Protein AF-A0A969KIX6-F1 (afdb_monomer)

Mean predicted aligned error: 6.92 Å

Foldseek 3Di:
DDPVVVCVVCVVVPDLDDCVPVPPQDPLLNVQLVVCVVVLHQRDPVSLVVCVVVVLDDPVLSVVSVCLRVCLVVVLVVVVVVVCVVPVCQPPVVHLCPDVVLVVVLSVLSSSLSRQVNSCSSNVHPVSCNVVSVVVVVVSRD

Sequence (142 aa):
MELSTVINNLLPKAQLITPQSWTDIAPPTQTCLVAANERKVFLDNQELEQLKQQQLIDQSQYDLLIQLREQAPQLIDRARQDLLQEFPVLTQPGGGLYPATREKACWLDLWHFLRCISYAIVVKNLNLQILKVLNICANCIK

Secondary structure (DSSP, 8-state):
--HHHHHHHHTTTT-S--GGG-SSS-HHHHHHHHHHHHHT----HHHHHHHHHTTSS-HHHHHHHHHHHHHHHHHHHHHHHHHHHH-GGGGSTTSTT-SHHHHHHHHHHHHHHHHHHHHHHHTT-TTTTHHHHHHHHHTT--

pLDDT: mean 83.6, std 14.98, range [40.94, 97.62]

Radius of gyration: 17.22 Å; Cα contacts (8 Å, |Δi|>4): 103; chains: 1; bounding box: 39×37×45 Å

Nearest PDB structures (foldseek):
  2vml-assembly1_H  TM=6.405E-01  e=1.008E-03  Gloeobacter violaceus
  5tou-assembly1_B  TM=6.575E-01  e=2.619E-03  Pseudanabaena sp. lw0831
  8imk-assembly1_O  TM=6.642E-01  e=9.192E-03  Anthocerotibacter panamensis
  7sc9-assembly1_BV  TM=6.437E-01  e=8.313E-03  Synechocystis sp. PCC 6803 substr. Kazusa
  7sc9-assembly1_BP  TM=6.419E-01  e=9.665E-03  Synechocystis sp. PCC 6803 substr. Kazusa

Structure (mmCIF, N/CA/C/O backbone):
data_AF-A0A969KIX6-F1
#
_entry.id   AF-A0A969KIX6-F1
#
loop_
_atom_site.group_PDB
_atom_site.id
_atom_site.t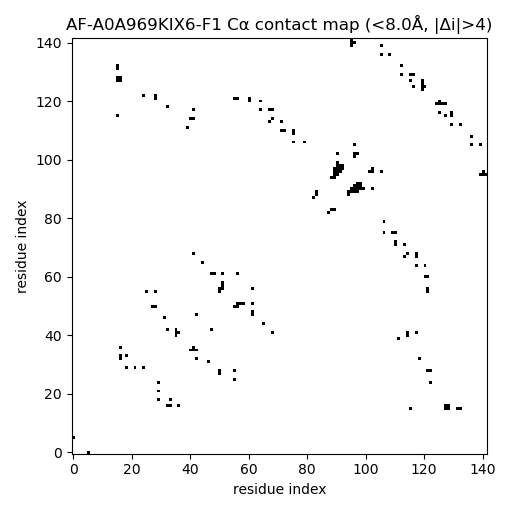ype_symbol
_atom_site.label_atom_id
_atom_site.label_alt_id
_atom_site.label_comp_id
_atom_site.label_asym_id
_atom_site.label_entity_id
_atom_site.label_seq_id
_atom_site.pdbx_PDB_ins_code
_atom_site.Cartn_x
_atom_site.Cartn_y
_atom_site.Cartn_z
_atom_site.occupancy
_atom_site.B_iso_or_equiv
_atom_site.auth_seq_id
_atom_site.auth_comp_id
_atom_site.auth_asym_id
_atom_site.auth_atom_id
_atom_site.pdbx_PDB_model_num
ATOM 1 N N . MET A 1 1 ? 22.524 26.813 -5.740 1.00 55.41 1 MET A N 1
ATOM 2 C CA . MET A 1 1 ? 21.393 26.456 -4.860 1.00 55.41 1 MET A CA 1
ATOM 3 C C . MET A 1 1 ? 21.636 25.028 -4.417 1.00 55.41 1 MET A C 1
ATOM 5 O O . MET A 1 1 ? 21.575 24.135 -5.249 1.00 55.41 1 MET A O 1
ATOM 9 N N . GLU A 1 2 ? 22.071 24.853 -3.172 1.00 69.69 2 GLU A N 1
ATOM 10 C CA . GLU A 1 2 ? 22.465 23.556 -2.612 1.00 69.69 2 GLU A CA 1
ATOM 11 C C . GLU A 1 2 ? 21.307 22.549 -2.715 1.00 69.69 2 GLU A C 1
ATOM 13 O O . GLU A 1 2 ? 20.166 22.872 -2.375 1.00 69.69 2 GLU A O 1
ATOM 18 N N . LEU A 1 3 ? 21.593 21.332 -3.191 1.00 66.25 3 LEU A N 1
ATOM 19 C CA . LEU A 1 3 ? 20.625 20.229 -3.307 1.00 66.25 3 LEU A CA 1
ATOM 20 C C . LEU A 1 3 ? 19.868 19.979 -1.993 1.00 66.25 3 LEU A C 1
ATOM 22 O O . LEU A 1 3 ? 18.685 19.645 -2.019 1.00 66.25 3 LEU A O 1
ATOM 26 N N . SER A 1 4 ? 20.522 20.214 -0.854 1.00 79.19 4 SER A N 1
ATOM 27 C CA . SER A 1 4 ? 19.932 20.116 0.482 1.00 79.19 4 SER A CA 1
ATOM 28 C C . SER A 1 4 ? 18.745 21.068 0.671 1.00 79.19 4 SER A C 1
ATOM 30 O O . SER A 1 4 ? 17.696 20.651 1.154 1.00 79.19 4 SER A O 1
ATOM 32 N N . THR A 1 5 ? 18.842 22.316 0.208 1.00 82.38 5 THR A N 1
ATOM 33 C CA . THR A 1 5 ? 17.759 23.306 0.304 1.00 82.38 5 THR A CA 1
ATOM 34 C C . THR A 1 5 ? 16.560 22.920 -0.558 1.00 82.38 5 THR A C 1
ATOM 36 O O . THR A 1 5 ? 15.416 23.047 -0.126 1.00 82.38 5 THR A O 1
ATOM 39 N N . VAL A 1 6 ? 16.798 22.416 -1.772 1.00 80.25 6 VAL A N 1
ATOM 40 C CA . VAL A 1 6 ? 15.716 21.971 -2.667 1.00 80.25 6 VAL A CA 1
ATOM 41 C C . VAL A 1 6 ? 15.007 20.748 -2.086 1.00 80.25 6 VAL A C 1
ATOM 43 O O . VAL A 1 6 ? 13.781 20.740 -2.008 1.00 80.25 6 VAL A O 1
ATOM 46 N N . ILE A 1 7 ? 15.760 19.751 -1.614 1.00 75.62 7 ILE A N 1
ATOM 47 C CA . ILE A 1 7 ? 15.205 18.536 -1.002 1.00 75.62 7 ILE A CA 1
ATOM 48 C C . ILE A 1 7 ? 14.389 18.882 0.248 1.00 75.62 7 ILE A C 1
ATOM 50 O O . ILE A 1 7 ? 13.245 18.443 0.367 1.00 75.62 7 ILE A O 1
ATOM 54 N N . ASN A 1 8 ? 14.918 19.734 1.128 1.00 78.06 8 ASN A N 1
ATOM 55 C CA . ASN A 1 8 ? 14.217 20.167 2.339 1.00 78.06 8 ASN A CA 1
ATOM 56 C C . ASN A 1 8 ? 12.912 20.920 2.029 1.00 78.06 8 ASN A C 1
ATOM 58 O O . ASN A 1 8 ? 11.941 20.792 2.769 1.00 78.06 8 ASN A O 1
ATOM 62 N N . ASN A 1 9 ? 12.847 21.639 0.905 1.00 81.38 9 ASN A N 1
ATOM 63 C CA . ASN A 1 9 ? 11.631 22.323 0.457 1.00 81.38 9 ASN A CA 1
ATOM 64 C C . ASN A 1 9 ? 10.607 21.394 -0.220 1.00 81.38 9 ASN A C 1
ATOM 66 O O . ASN A 1 9 ? 9.416 21.719 -0.266 1.00 81.38 9 ASN A O 1
ATOM 70 N N . LEU A 1 10 ? 11.049 20.266 -0.783 1.00 75.38 10 LEU A N 1
ATOM 71 C CA . LEU A 1 10 ? 10.186 19.303 -1.474 1.00 75.38 10 LEU A CA 1
ATOM 72 C C . LEU A 1 10 ? 9.644 18.219 -0.542 1.00 75.38 10 LEU A C 1
ATOM 74 O O . LEU A 1 10 ? 8.516 17.774 -0.743 1.00 75.38 10 LEU A O 1
ATOM 78 N N . LEU A 1 11 ? 10.395 17.835 0.493 1.00 69.81 11 LEU A N 1
ATOM 79 C CA . LEU A 1 11 ? 9.998 16.807 1.460 1.00 69.81 11 LEU A CA 1
ATOM 80 C C . LEU A 1 11 ? 8.598 17.048 2.061 1.00 69.81 11 LEU A C 1
ATOM 82 O O . LEU A 1 11 ? 7.776 16.135 1.984 1.00 69.81 11 LEU A O 1
ATOM 86 N N . PRO A 1 12 ? 8.252 18.255 2.560 1.00 70.88 12 PRO A N 1
ATOM 87 C CA . PRO A 1 12 ? 6.905 18.523 3.067 1.00 70.88 12 PRO A CA 1
ATOM 88 C C . PRO A 1 12 ? 5.819 18.432 1.987 1.00 70.88 12 PRO A C 1
ATOM 90 O O . PRO A 1 12 ? 4.695 18.028 2.263 1.00 70.88 12 PRO A O 1
ATOM 93 N N . LYS A 1 13 ? 6.142 18.786 0.736 1.00 68.81 13 LYS A N 1
ATOM 94 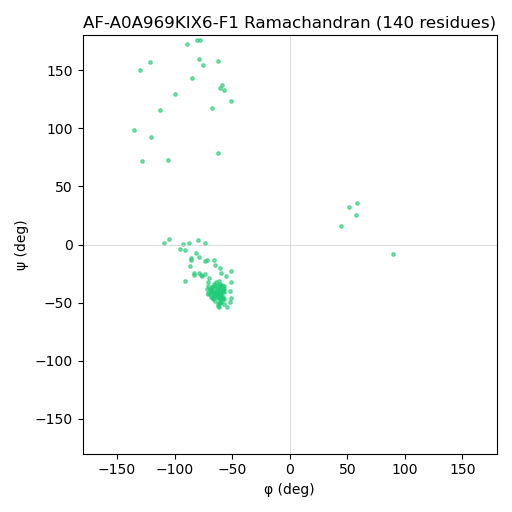C CA . LYS A 1 13 ? 5.192 18.771 -0.391 1.00 68.81 13 LYS A CA 1
ATOM 95 C C . LYS A 1 13 ? 4.919 17.361 -0.913 1.00 68.81 13 LYS A C 1
ATOM 97 O O . LYS A 1 13 ? 3.850 17.119 -1.469 1.00 68.81 13 LYS A O 1
ATOM 102 N N . ALA A 1 14 ? 5.880 16.458 -0.734 1.00 65.06 14 ALA A N 1
ATOM 103 C CA . ALA A 1 14 ? 5.792 15.058 -1.126 1.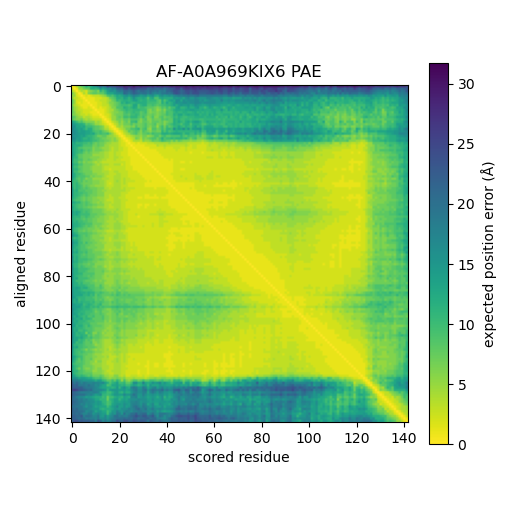00 65.06 14 ALA A CA 1
ATOM 104 C C . ALA A 1 14 ? 5.027 14.190 -0.107 1.00 65.06 14 ALA A C 1
ATOM 106 O O . ALA A 1 14 ? 4.754 13.024 -0.390 1.00 65.06 14 ALA A O 1
ATOM 107 N N . GLN A 1 15 ? 4.668 14.727 1.067 1.00 67.81 15 GLN A N 1
ATOM 108 C CA . GLN A 1 15 ? 3.856 13.997 2.040 1.00 67.81 15 GLN A CA 1
ATOM 109 C C . GLN A 1 15 ? 2.434 13.784 1.505 1.00 67.81 15 GLN A C 1
ATOM 111 O O . GLN A 1 15 ? 1.687 14.731 1.264 1.00 67.81 15 GLN A O 1
ATOM 116 N N . LEU A 1 16 ? 2.075 12.510 1.338 1.00 63.69 16 LEU A N 1
ATOM 117 C CA . LEU A 1 16 ? 0.762 12.069 0.853 1.00 63.69 16 LEU A CA 1
ATOM 118 C C . LEU A 1 16 ? -0.322 12.160 1.933 1.00 63.69 16 LEU A C 1
ATOM 120 O O . LEU A 1 16 ? -1.504 12.313 1.632 1.00 63.69 16 LEU A O 1
ATOM 124 N N . ILE A 1 17 ? 0.099 12.080 3.194 1.00 69.00 17 ILE A N 1
ATOM 125 C CA . ILE A 1 17 ? -0.739 12.243 4.375 1.00 69.00 17 ILE A CA 1
ATOM 126 C C . ILE A 1 17 ? -0.297 13.519 5.082 1.00 69.00 17 ILE A C 1
ATOM 128 O O . ILE A 1 17 ? 0.831 13.604 5.557 1.00 69.00 17 ILE A O 1
ATOM 132 N N . THR A 1 18 ? -1.196 14.499 5.144 1.00 69.19 18 THR A N 1
ATOM 133 C CA . THR A 1 18 ? -1.012 15.757 5.880 1.00 69.19 18 THR A CA 1
ATOM 134 C C . THR A 1 18 ? -2.114 15.873 6.934 1.00 69.19 18 THR A C 1
ATOM 136 O O . THR A 1 18 ? -3.203 16.364 6.618 1.00 69.19 18 THR A O 1
ATOM 139 N N . PRO A 1 19 ? -1.870 15.411 8.175 1.00 65.00 19 PRO A N 1
ATOM 140 C CA . PRO A 1 19 ? -2.876 15.361 9.244 1.00 65.00 19 PRO 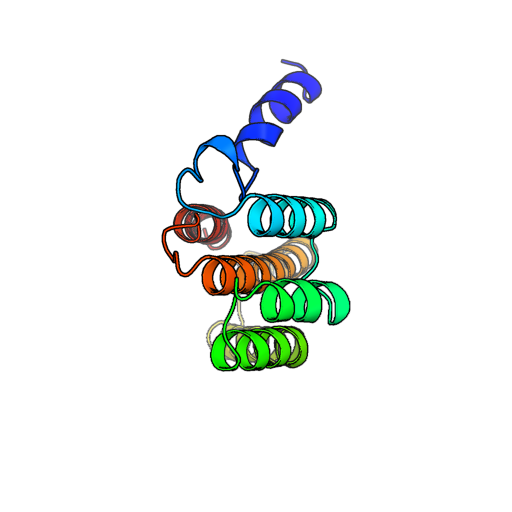A CA 1
ATOM 141 C C . PRO A 1 19 ? -3.534 16.710 9.539 1.00 65.00 19 PRO A C 1
ATOM 143 O O . PRO A 1 19 ? -4.692 16.770 9.926 1.00 65.00 19 PRO A O 1
ATOM 146 N N . GLN A 1 20 ? -2.834 17.815 9.269 1.00 64.38 20 GLN A N 1
ATOM 147 C CA . GLN A 1 20 ? -3.339 19.179 9.445 1.00 64.38 20 GLN A CA 1
ATOM 148 C C . GLN A 1 20 ? -4.586 19.474 8.593 1.00 64.38 20 GLN A C 1
ATOM 150 O O . GLN A 1 20 ? -5.325 20.404 8.892 1.00 64.38 20 GLN A O 1
ATOM 155 N N . SER A 1 21 ? -4.820 18.693 7.533 1.00 65.88 21 SER A N 1
ATOM 156 C CA . SER A 1 21 ? -6.012 18.791 6.680 1.00 65.88 21 SER A CA 1
ATOM 157 C C . SER A 1 21 ? -7.165 17.870 7.108 1.00 65.88 21 SER A C 1
ATOM 159 O O . SER A 1 21 ? -8.198 17.845 6.446 1.00 65.88 21 SER A O 1
ATOM 161 N N . TRP A 1 22 ? -6.999 17.089 8.180 1.00 74.81 22 TRP A N 1
ATOM 162 C CA . TRP A 1 22 ? -7.932 16.047 8.614 1.00 74.81 22 TRP A CA 1
ATOM 163 C C . TRP A 1 22 ? -8.725 16.489 9.847 1.00 74.81 22 TRP A C 1
ATOM 165 O O . TRP A 1 22 ? -8.489 16.011 10.954 1.00 74.81 22 TRP A O 1
ATOM 175 N N . THR A 1 23 ? -9.673 17.408 9.667 1.00 73.56 23 THR A N 1
ATOM 176 C CA . THR A 1 23 ? -10.528 17.884 10.771 1.00 73.56 23 THR A CA 1
ATOM 177 C C . THR A 1 23 ? -11.525 16.831 11.245 1.00 73.56 23 THR A C 1
ATOM 179 O O . THR A 1 23 ? -11.863 16.801 12.424 1.00 73.56 23 THR A O 1
ATOM 182 N N . ASP A 1 24 ? -11.939 15.935 10.346 1.00 82.31 24 ASP A N 1
ATOM 183 C CA . ASP A 1 24 ? -13.052 15.006 10.582 1.00 82.31 24 ASP A CA 1
ATOM 184 C C . ASP A 1 24 ? -12.580 13.568 10.861 1.00 82.31 24 ASP A C 1
ATOM 186 O O . ASP A 1 24 ? -13.385 12.644 10.967 1.00 82.31 24 ASP A O 1
ATOM 190 N N . ILE A 1 25 ? -11.264 13.354 10.962 1.00 84.69 25 ILE A N 1
ATOM 191 C CA . ILE A 1 25 ? -10.675 12.033 11.205 1.00 84.69 25 ILE A CA 1
ATOM 192 C C . ILE A 1 25 ? -10.331 11.897 12.682 1.00 84.69 25 ILE A C 1
ATOM 194 O O . ILE A 1 25 ? -9.634 12.742 13.240 1.00 84.69 25 ILE A O 1
ATOM 198 N N . ALA A 1 26 ? -10.770 10.810 13.315 1.00 89.12 26 ALA A N 1
ATOM 199 C CA . ALA A 1 26 ? -10.492 10.570 14.726 1.00 89.12 26 ALA A CA 1
ATOM 200 C C . ALA A 1 26 ? -8.972 10.521 15.007 1.00 89.12 26 ALA A C 1
ATOM 202 O O . ALA A 1 26 ? -8.245 9.867 14.251 1.00 89.12 26 ALA A O 1
ATOM 203 N N . PRO A 1 27 ? -8.472 11.136 16.099 1.00 89.75 27 PRO A N 1
ATOM 204 C CA . PRO A 1 27 ? -7.039 11.176 16.402 1.00 89.75 27 PRO A CA 1
ATOM 205 C C . PRO A 1 27 ? -6.327 9.810 16.399 1.00 89.75 27 PRO A C 1
ATOM 207 O O . PRO A 1 27 ? -5.232 9.737 15.841 1.00 89.75 27 PRO A O 1
ATOM 210 N N . PRO A 1 28 ? -6.913 8.710 16.923 1.00 90.62 28 PRO A N 1
ATOM 211 C CA . PRO A 1 28 ? -6.277 7.393 16.846 1.00 90.62 28 PRO A CA 1
ATOM 212 C C . PRO A 1 28 ? -6.051 6.920 15.403 1.00 90.62 28 PRO A C 1
ATOM 214 O O . PRO A 1 28 ? -4.973 6.420 15.080 1.00 90.62 28 PRO A O 1
ATOM 217 N N . THR A 1 29 ? -7.024 7.156 14.514 1.00 91.19 29 THR A N 1
ATOM 218 C CA . THR A 1 29 ? -6.891 6.879 13.077 1.00 91.19 29 THR A CA 1
ATOM 219 C C . THR A 1 29 ? -5.764 7.703 12.465 1.00 91.19 29 THR A C 1
ATOM 221 O O . THR A 1 29 ? -4.962 7.167 11.704 1.00 91.19 29 THR A O 1
ATOM 224 N N . GLN A 1 30 ? -5.661 8.992 12.810 1.00 89.56 30 GLN A N 1
ATOM 225 C CA . GLN A 1 30 ? -4.596 9.851 12.286 1.00 89.56 30 GLN A CA 1
ATOM 226 C C . GLN A 1 30 ? -3.214 9.328 12.683 1.00 89.56 30 GLN A C 1
ATOM 228 O O . GLN A 1 30 ? -2.364 9.135 11.817 1.00 89.56 30 GLN A O 1
ATOM 233 N N . THR A 1 31 ? -3.009 9.049 13.972 1.00 91.06 31 THR A N 1
ATOM 234 C CA . THR A 1 31 ? -1.739 8.540 14.505 1.00 91.06 31 THR A CA 1
ATOM 235 C C . THR A 1 31 ? -1.334 7.234 13.830 1.00 91.06 31 THR A C 1
ATOM 237 O O . THR A 1 31 ? -0.190 7.093 13.398 1.00 91.06 31 THR A O 1
ATOM 240 N N . CYS A 1 32 ? -2.280 6.305 13.681 1.00 92.50 32 CYS A N 1
ATOM 241 C CA . CYS A 1 32 ? -2.052 5.022 13.025 1.00 92.50 32 CYS A CA 1
ATOM 242 C C . CYS A 1 32 ? -1.617 5.200 11.558 1.00 92.50 32 CYS A C 1
ATOM 244 O O . CYS A 1 32 ? -0.579 4.684 11.139 1.00 92.50 32 CYS A O 1
ATOM 246 N N . LEU A 1 33 ? -2.350 6.008 10.785 1.00 90.69 33 LEU A N 1
ATOM 247 C CA . LEU A 1 33 ? -2.046 6.242 9.371 1.00 90.69 33 LEU A CA 1
ATOM 248 C C . LEU A 1 33 ? -0.739 7.013 9.156 1.00 90.69 33 LEU A C 1
ATOM 250 O O . LEU A 1 33 ? -0.006 6.712 8.214 1.00 90.69 33 LEU A O 1
ATOM 254 N N . VAL A 1 34 ? -0.420 7.980 10.020 1.00 88.81 34 VAL A N 1
ATOM 255 C CA . VAL A 1 34 ? 0.858 8.708 9.980 1.00 88.81 34 VAL A CA 1
ATOM 256 C C . VAL A 1 34 ? 2.020 7.748 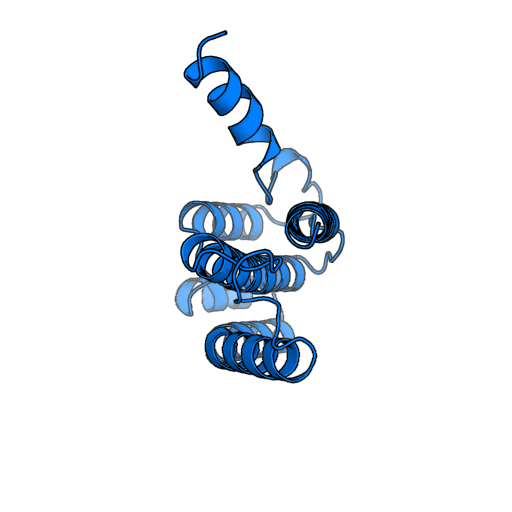10.210 1.00 88.81 34 VAL A C 1
ATOM 258 O O . VAL A 1 34 ? 2.921 7.690 9.374 1.00 88.81 34 VAL A O 1
ATOM 261 N N . ALA A 1 35 ? 1.964 6.941 11.272 1.00 91.69 35 ALA A N 1
ATOM 262 C CA . ALA A 1 35 ? 3.025 5.992 11.601 1.00 91.69 35 ALA A CA 1
ATOM 263 C C . ALA A 1 35 ? 3.230 4.945 10.491 1.00 91.69 35 ALA A C 1
ATOM 265 O O . ALA A 1 35 ? 4.360 4.624 10.117 1.00 91.69 35 ALA A O 1
ATOM 266 N N . ALA A 1 36 ? 2.148 4.423 9.910 1.00 92.25 36 ALA A N 1
ATOM 267 C CA . ALA A 1 36 ? 2.233 3.498 8.782 1.00 92.25 36 ALA A CA 1
ATOM 268 C C . ALA A 1 36 ? 2.800 4.162 7.518 1.00 92.25 36 ALA A C 1
ATOM 270 O O . ALA A 1 36 ? 3.587 3.554 6.785 1.00 92.25 36 ALA A O 1
ATOM 271 N N . ASN A 1 37 ? 2.449 5.426 7.273 1.00 88.69 37 ASN A N 1
ATOM 272 C CA . ASN A 1 37 ? 2.952 6.179 6.133 1.00 88.69 37 ASN A CA 1
ATOM 273 C C . ASN A 1 37 ? 4.446 6.496 6.242 1.00 88.69 37 ASN A C 1
ATOM 275 O O . ASN A 1 37 ? 5.156 6.372 5.244 1.00 88.69 37 ASN A O 1
ATOM 279 N N . GLU A 1 38 ? 4.932 6.844 7.432 1.00 87.50 38 GLU A N 1
ATOM 280 C CA . GLU A 1 38 ? 6.361 7.035 7.708 1.00 87.50 38 GLU A CA 1
ATOM 281 C C . GLU A 1 38 ? 7.156 5.747 7.472 1.00 87.50 38 GLU A C 1
ATOM 283 O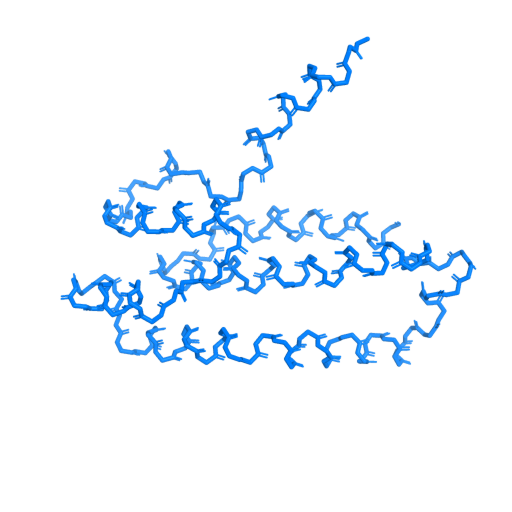 O . GLU A 1 38 ? 8.208 5.770 6.829 1.00 87.50 38 GLU A O 1
ATOM 288 N N . ARG A 1 39 ? 6.601 4.604 7.895 1.00 92.25 39 ARG A N 1
ATOM 289 C CA . ARG A 1 39 ? 7.151 3.267 7.620 1.00 92.25 39 ARG A CA 1
ATOM 290 C C . ARG A 1 39 ? 6.993 2.829 6.157 1.00 92.25 39 ARG A C 1
ATOM 292 O O . ARG A 1 39 ? 7.641 1.872 5.745 1.00 92.25 39 ARG A O 1
ATOM 299 N N . LYS A 1 40 ? 6.166 3.520 5.362 1.00 89.44 40 LYS A N 1
ATOM 300 C CA . LYS A 1 40 ? 5.815 3.192 3.965 1.00 89.44 40 LYS A CA 1
ATOM 301 C C . LYS A 1 40 ? 5.189 1.799 3.795 1.00 89.44 40 LYS A C 1
ATOM 303 O O . LYS A 1 40 ? 5.397 1.145 2.772 1.00 89.44 40 LYS A O 1
ATOM 308 N N . VAL A 1 41 ? 4.383 1.366 4.763 1.00 93.69 41 VAL A N 1
ATOM 309 C CA . VAL A 1 41 ? 3.746 0.034 4.791 1.00 93.69 41 VAL A CA 1
ATOM 310 C C . VAL A 1 41 ? 2.223 0.120 4.852 1.00 93.69 41 VAL A C 1
ATOM 312 O O . VAL A 1 41 ? 1.660 1.130 5.268 1.00 93.69 41 VAL A O 1
ATOM 315 N N . PHE A 1 42 ? 1.543 -0.940 4.425 1.00 95.81 42 PHE A N 1
ATOM 316 C CA . PHE A 1 42 ? 0.130 -1.133 4.757 1.00 95.81 42 PHE A CA 1
ATOM 317 C C . PHE A 1 42 ? -0.043 -1.279 6.273 1.00 95.81 42 PHE A C 1
ATOM 319 O O . PHE A 1 42 ? 0.901 -1.676 6.956 1.00 95.81 42 PHE A O 1
ATOM 326 N N . LEU A 1 43 ? -1.248 -1.007 6.778 1.00 96.56 43 LEU A N 1
ATOM 327 C CA . LEU A 1 43 ? -1.584 -1.337 8.162 1.00 96.56 43 LEU A CA 1
ATOM 328 C C . LEU A 1 43 ? -1.472 -2.848 8.382 1.00 96.56 43 LEU A C 1
ATOM 330 O O . LEU A 1 43 ? -1.932 -3.636 7.547 1.00 96.56 43 LEU A O 1
ATOM 334 N N . ASP A 1 44 ? -0.850 -3.256 9.482 1.00 96.69 44 ASP A N 1
ATOM 335 C CA . ASP A 1 44 ? -0.773 -4.662 9.872 1.00 96.69 44 ASP A CA 1
ATOM 336 C C . ASP A 1 44 ? -2.064 -5.143 10.569 1.00 96.69 44 ASP A C 1
ATOM 338 O O . ASP A 1 44 ? -3.019 -4.390 10.759 1.00 96.69 44 ASP A O 1
ATOM 342 N N . ASN A 1 45 ? -2.139 -6.437 10.896 1.00 96.50 45 ASN A N 1
ATOM 343 C CA . ASN A 1 45 ? -3.328 -7.009 11.543 1.00 96.50 45 ASN A CA 1
ATOM 344 C C . ASN A 1 45 ? -3.614 -6.381 12.905 1.00 96.50 45 ASN A C 1
ATOM 346 O O . ASN A 1 45 ? -4.775 -6.208 13.261 1.00 96.50 45 ASN A O 1
ATOM 350 N N . GLN A 1 46 ? -2.572 -6.040 13.661 1.00 96.88 46 GLN A N 1
ATOM 351 C CA . GLN A 1 46 ? -2.731 -5.445 14.977 1.00 96.88 46 GLN A CA 1
ATOM 352 C C . GLN A 1 46 ? -3.307 -4.033 14.849 1.00 96.88 46 GLN A C 1
ATOM 354 O O . GLN A 1 46 ? -4.257 -3.696 15.553 1.00 96.88 46 GLN A O 1
ATOM 359 N N . GLU A 1 47 ? -2.779 -3.231 13.928 1.00 97.44 47 GLU A N 1
ATOM 360 C CA . GLU A 1 47 ? -3.277 -1.885 13.636 1.00 97.44 47 GLU A CA 1
ATOM 361 C C . GLU A 1 47 ? -4.742 -1.915 13.169 1.00 97.44 47 GLU A C 1
ATOM 363 O O . GLU A 1 47 ? -5.568 -1.148 13.664 1.00 97.44 47 GLU A O 1
ATOM 368 N N . LEU A 1 48 ? -5.101 -2.839 12.272 1.00 97.62 48 LEU A N 1
ATOM 369 C CA . LEU A 1 48 ? -6.478 -2.986 11.787 1.00 97.62 48 LEU A CA 1
ATOM 370 C C . LEU A 1 48 ? -7.451 -3.446 12.882 1.00 97.62 48 LEU A C 1
ATOM 372 O O . LEU A 1 48 ? -8.552 -2.904 12.986 1.00 97.62 48 LEU A O 1
ATOM 376 N N . GLU A 1 49 ? -7.053 -4.405 13.720 1.00 97.50 49 GLU A N 1
ATOM 377 C CA . GLU A 1 49 ? -7.871 -4.851 14.855 1.00 97.50 49 GLU A CA 1
ATOM 378 C C . GLU A 1 49 ? -8.099 -3.728 15.866 1.00 97.50 49 GLU A C 1
ATOM 380 O O . GLU A 1 49 ? -9.215 -3.548 16.350 1.00 97.50 49 GLU A O 1
ATOM 385 N N . GLN A 1 50 ? -7.076 -2.917 16.148 1.00 96.94 50 GLN A N 1
ATOM 386 C CA . GLN A 1 50 ? -7.213 -1.764 17.037 1.00 96.94 50 GLN A CA 1
ATOM 387 C C . GLN A 1 50 ? -8.237 -0.755 16.505 1.00 96.94 50 GLN A C 1
ATOM 389 O O . GLN A 1 50 ? -9.112 -0.316 17.254 1.00 96.94 50 GLN A O 1
ATOM 394 N N . LEU A 1 51 ? -8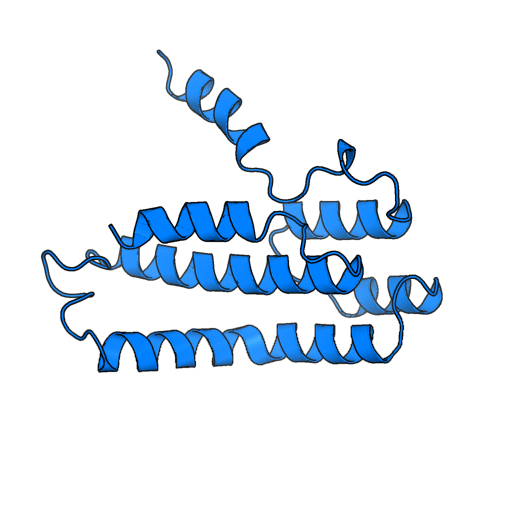.177 -0.417 15.213 1.00 96.25 51 LEU A N 1
ATOM 395 C CA . LEU A 1 51 ? -9.142 0.498 14.594 1.00 96.25 51 LEU A CA 1
ATOM 396 C C . LEU A 1 51 ? -10.569 -0.069 14.622 1.00 96.25 51 LEU A C 1
ATOM 398 O O . LEU A 1 51 ? -11.523 0.663 14.888 1.00 96.25 51 LEU A O 1
ATOM 402 N N . LYS A 1 52 ? -10.721 -1.376 14.391 1.00 97.12 52 LYS A N 1
ATOM 403 C CA . LYS A 1 52 ? -12.013 -2.070 14.431 1.00 97.12 52 LYS A CA 1
ATOM 404 C C . LYS A 1 52 ? -12.608 -2.105 15.840 1.00 97.12 52 LYS A C 1
ATOM 406 O O . LYS A 1 52 ? -13.783 -1.793 16.014 1.00 97.12 52 LYS A O 1
ATOM 411 N N . GLN A 1 53 ? -11.808 -2.433 16.856 1.00 96.38 53 GLN A N 1
ATOM 412 C CA . GLN A 1 53 ? -12.238 -2.442 18.263 1.00 96.38 53 GLN A CA 1
ATOM 413 C C . GLN A 1 53 ? -12.693 -1.057 18.735 1.00 96.38 53 GLN A C 1
ATOM 415 O O . GLN A 1 53 ? -13.639 -0.946 19.511 1.00 96.38 53 GLN A O 1
ATOM 420 N N . GLN A 1 54 ? -12.057 -0.001 18.226 1.00 95.31 54 GLN A N 1
ATOM 421 C CA . GLN A 1 54 ? -12.434 1.391 18.484 1.00 95.31 54 GLN A CA 1
ATOM 422 C C . GLN A 1 54 ? -13.618 1.872 17.629 1.00 95.31 54 GLN A C 1
ATOM 424 O O . GLN A 1 54 ? -13.980 3.043 17.709 1.00 95.31 54 GLN A O 1
ATOM 429 N N . GLN A 1 55 ? -14.222 0.994 16.818 1.00 94.75 55 GLN A N 1
ATOM 430 C CA . GLN A 1 55 ? -15.331 1.304 15.907 1.00 94.75 55 GLN A CA 1
ATOM 431 C C . GLN A 1 55 ? -14.996 2.411 14.889 1.00 94.75 55 GLN A C 1
ATOM 433 O O . GLN A 1 55 ? -15.883 3.092 14.378 1.00 94.75 55 GLN A O 1
ATOM 438 N N . LEU A 1 56 ? -13.707 2.588 14.579 1.00 94.56 56 LEU A N 1
ATOM 439 C CA . LEU A 1 56 ? -13.214 3.566 13.604 1.00 94.56 56 LEU A CA 1
ATOM 440 C C . LEU A 1 56 ? -13.285 3.029 12.172 1.00 94.56 56 LEU A C 1
ATOM 442 O O . LEU A 1 56 ? -13.369 3.805 11.222 1.00 94.56 56 LEU A O 1
ATOM 446 N N . ILE A 1 57 ? -13.277 1.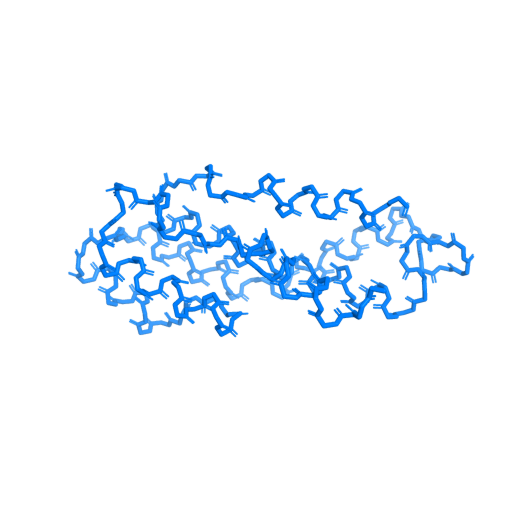704 12.033 1.00 95.38 57 ILE A N 1
ATOM 447 C CA . ILE A 1 57 ? -13.599 0.987 10.802 1.00 95.38 57 ILE A CA 1
ATOM 448 C C . ILE A 1 57 ? -14.628 -0.104 11.101 1.00 95.38 57 ILE A C 1
ATOM 450 O O . ILE A 1 57 ? -14.663 -0.655 12.203 1.00 95.38 57 ILE A O 1
ATOM 454 N N . ASP A 1 58 ? -15.460 -0.426 10.118 1.00 95.69 58 ASP A N 1
ATOM 455 C CA . ASP A 1 58 ? -16.405 -1.541 10.200 1.00 95.69 58 ASP A CA 1
ATOM 456 C C . ASP A 1 58 ? -15.795 -2.866 9.694 1.00 95.69 58 ASP A C 1
ATOM 458 O O . ASP A 1 58 ? -14.683 -2.910 9.161 1.00 95.69 58 ASP A O 1
ATOM 462 N N . GLN A 1 59 ? -16.524 -3.973 9.880 1.00 95.75 59 GLN A N 1
ATOM 463 C CA . GLN A 1 59 ? -16.092 -5.310 9.449 1.00 95.75 59 GLN A CA 1
ATOM 464 C C . GLN A 1 59 ? -15.789 -5.362 7.944 1.00 95.75 59 GLN A C 1
ATOM 466 O O . GLN A 1 59 ? -14.816 -5.989 7.539 1.00 95.75 59 GLN A O 1
ATOM 471 N N . SER A 1 60 ? -16.578 -4.662 7.123 1.00 95.69 60 SER A N 1
ATOM 472 C CA . SER A 1 60 ? -16.388 -4.667 5.672 1.00 95.69 60 SER A CA 1
ATOM 473 C C . SER A 1 60 ? -15.099 -3.955 5.261 1.00 95.69 60 SER A C 1
ATOM 475 O O . SER A 1 60 ? -14.361 -4.455 4.412 1.00 95.69 60 SER A O 1
ATOM 477 N N . GLN A 1 61 ? -14.779 -2.828 5.907 1.00 95.19 61 GLN A N 1
ATOM 478 C CA . GLN A 1 61 ? -13.503 -2.141 5.721 1.00 95.19 61 GLN A CA 1
ATOM 479 C C . GLN A 1 61 ? -12.340 -3.021 6.176 1.00 95.19 61 GLN A C 1
ATOM 481 O O . GLN A 1 61 ? -11.347 -3.118 5.464 1.00 95.19 61 GLN A O 1
ATOM 486 N N . TYR A 1 62 ? -12.458 -3.669 7.336 1.00 97.06 62 TYR A N 1
ATOM 487 C CA . TYR A 1 62 ? -11.429 -4.563 7.865 1.00 97.06 62 TYR A CA 1
ATOM 488 C C . TYR A 1 62 ? -11.090 -5.694 6.879 1.00 97.06 62 TYR A C 1
ATOM 490 O O . TYR A 1 62 ? -9.923 -5.857 6.515 1.00 97.06 62 TYR A O 1
ATOM 498 N N . ASP A 1 63 ? -12.103 -6.407 6.380 1.00 96.81 63 ASP A N 1
ATOM 499 C CA . ASP A 1 63 ? -11.916 -7.517 5.437 1.00 96.81 63 ASP A CA 1
ATOM 500 C C . ASP A 1 63 ? -11.312 -7.033 4.113 1.00 96.81 63 ASP A C 1
ATOM 502 O O . ASP A 1 63 ? -10.357 -7.623 3.601 1.00 96.81 63 ASP A O 1
ATOM 506 N N . LEU A 1 64 ? -11.808 -5.907 3.589 1.00 96.00 64 LEU A N 1
ATOM 507 C CA . LEU A 1 64 ? -11.290 -5.302 2.363 1.00 96.00 64 LEU A CA 1
ATOM 508 C C . LEU A 1 64 ? -9.821 -4.878 2.502 1.00 96.00 64 LEU A C 1
ATOM 510 O O . LEU A 1 64 ? -9.039 -5.062 1.570 1.00 96.00 64 LEU A O 1
ATOM 514 N N . LEU A 1 65 ? -9.432 -4.308 3.644 1.00 96.62 65 LEU A N 1
ATOM 515 C CA . LEU A 1 65 ? -8.063 -3.851 3.900 1.00 96.62 65 LEU A CA 1
ATOM 516 C C . LEU A 1 65 ? -7.079 -5.019 3.984 1.00 96.62 65 LEU A C 1
ATOM 518 O O . LEU A 1 65 ? -5.982 -4.928 3.426 1.00 96.62 65 LEU A O 1
ATOM 522 N N . ILE A 1 66 ? -7.476 -6.119 4.630 1.00 97.62 66 ILE A N 1
ATOM 523 C CA . ILE A 1 66 ? -6.689 -7.358 4.657 1.00 97.62 66 ILE A CA 1
ATOM 524 C C . ILE A 1 66 ? -6.532 -7.903 3.245 1.00 97.62 66 ILE A C 1
ATOM 526 O O . ILE A 1 66 ? -5.404 -8.101 2.791 1.00 97.62 66 ILE A O 1
ATOM 530 N N . GLN A 1 67 ? -7.649 -8.073 2.535 1.00 96.69 67 GLN A N 1
ATOM 531 C CA . GLN A 1 67 ? -7.642 -8.619 1.186 1.00 96.69 67 GLN A CA 1
ATOM 532 C C . GLN A 1 67 ? -6.761 -7.778 0.254 1.00 96.69 67 GLN A C 1
ATOM 534 O O . GLN A 1 67 ? -5.926 -8.327 -0.463 1.00 96.69 67 GLN A O 1
ATOM 539 N N . LEU A 1 68 ? -6.902 -6.450 0.283 1.00 94.75 68 LEU A N 1
ATOM 540 C CA . LEU A 1 68 ? -6.110 -5.540 -0.543 1.00 94.75 68 LEU A CA 1
ATOM 541 C C . LEU A 1 68 ? -4.611 -5.678 -0.260 1.00 94.75 68 LEU A C 1
ATOM 543 O O . LEU A 1 68 ? -3.819 -5.746 -1.197 1.00 94.75 68 LEU A O 1
ATOM 547 N N . ARG A 1 69 ? -4.213 -5.731 1.016 1.00 96.19 69 ARG A N 1
ATOM 548 C CA . ARG A 1 69 ? -2.806 -5.876 1.412 1.00 96.19 69 ARG A CA 1
ATOM 549 C C . ARG A 1 69 ? -2.224 -7.213 0.954 1.00 96.19 69 ARG A C 1
ATOM 551 O O . ARG A 1 69 ? -1.104 -7.244 0.454 1.00 96.19 69 ARG A O 1
ATOM 558 N N . GLU A 1 70 ? -2.967 -8.303 1.122 1.00 96.81 70 GLU A N 1
ATOM 559 C CA . GLU A 1 70 ? -2.521 -9.652 0.754 1.00 96.81 70 GLU A CA 1
ATOM 560 C C . GLU A 1 70 ? -2.463 -9.854 -0.763 1.00 96.81 70 GLU A C 1
ATOM 562 O O . GLU A 1 70 ? -1.551 -10.506 -1.270 1.00 96.81 70 GLU A O 1
ATOM 567 N N . GLN A 1 71 ? -3.396 -9.251 -1.501 1.00 96.44 71 GLN A N 1
ATOM 568 C CA . GLN A 1 71 ? -3.465 -9.348 -2.959 1.00 96.44 71 GLN A CA 1
ATOM 569 C C . GLN A 1 71 ? -2.586 -8.318 -3.678 1.00 96.44 71 GLN A C 1
ATOM 571 O O . GLN A 1 71 ? -2.338 -8.477 -4.873 1.00 96.44 71 GLN A O 1
ATOM 576 N N . ALA A 1 72 ? -2.075 -7.289 -2.990 1.00 94.56 72 ALA A N 1
ATOM 577 C CA . ALA A 1 72 ? -1.289 -6.217 -3.603 1.00 94.56 72 ALA A CA 1
ATOM 578 C C . ALA A 1 72 ? -0.128 -6.710 -4.493 1.00 94.56 72 ALA A C 1
ATOM 580 O O . ALA A 1 72 ? -0.027 -6.215 -5.617 1.00 94.56 72 ALA A O 1
ATOM 581 N N . PRO A 1 73 ? 0.709 -7.694 -4.089 1.00 94.81 73 PRO A N 1
ATOM 582 C CA . PRO A 1 73 ? 1.769 -8.205 -4.961 1.00 94.81 73 PRO A CA 1
ATOM 583 C C . PRO A 1 73 ? 1.223 -8.779 -6.275 1.00 94.81 73 PRO A C 1
ATOM 585 O O . PRO A 1 73 ? 1.703 -8.436 -7.351 1.00 94.81 73 PRO A O 1
ATOM 588 N N . GLN A 1 74 ? 0.165 -9.590 -6.193 1.00 95.50 74 GLN A N 1
ATOM 589 C CA . GLN A 1 74 ? -0.445 -10.237 -7.357 1.00 95.50 74 GLN A CA 1
ATOM 590 C C . GLN A 1 74 ? -1.129 -9.226 -8.283 1.00 95.50 74 GLN A C 1
ATOM 592 O O . GLN A 1 74 ? -1.045 -9.350 -9.503 1.00 95.50 74 GLN A O 1
ATOM 597 N N . LEU A 1 75 ? -1.787 -8.210 -7.717 1.00 92.56 75 LEU A N 1
ATOM 598 C CA . LEU A 1 75 ? -2.413 -7.129 -8.480 1.00 92.56 75 LEU A CA 1
ATOM 599 C C . LEU A 1 75 ? -1.373 -6.323 -9.264 1.00 92.56 75 LEU A C 1
ATOM 601 O O . LEU A 1 75 ? -1.592 -6.024 -10.436 1.00 92.56 75 LEU A O 1
ATOM 605 N N . ILE A 1 76 ? -0.237 -6.003 -8.639 1.00 92.06 76 ILE A N 1
ATOM 606 C CA . ILE A 1 76 ? 0.860 -5.275 -9.291 1.00 92.06 76 ILE A CA 1
ATOM 607 C C . ILE A 1 76 ? 1.502 -6.130 -10.380 1.00 92.06 76 ILE A C 1
ATOM 609 O O . ILE A 1 76 ? 1.711 -5.638 -11.487 1.00 92.06 76 ILE A O 1
ATOM 613 N N . ASP A 1 77 ? 1.779 -7.404 -10.100 1.00 94.06 77 ASP A N 1
ATOM 614 C CA . ASP A 1 77 ? 2.370 -8.312 -11.085 1.00 94.06 77 ASP A CA 1
ATOM 615 C C . ASP A 1 77 ? 1.466 -8.491 -12.305 1.00 94.06 77 ASP A C 1
ATOM 617 O O . ASP A 1 77 ? 1.952 -8.473 -13.438 1.00 94.06 77 ASP A O 1
ATOM 621 N N . ARG A 1 78 ? 0.152 -8.606 -12.090 1.00 91.94 78 ARG A N 1
ATOM 622 C CA . ARG A 1 78 ? -0.826 -8.678 -13.177 1.00 91.94 78 ARG A CA 1
ATOM 623 C C . ARG A 1 78 ? -0.876 -7.381 -13.978 1.00 91.94 78 ARG A C 1
ATOM 625 O O . ARG A 1 78 ? -0.746 -7.431 -15.194 1.00 91.94 78 ARG A O 1
ATOM 632 N N . ALA A 1 79 ? -0.973 -6.229 -13.313 1.00 88.94 79 ALA A N 1
ATOM 633 C CA . ALA A 1 79 ? -0.966 -4.930 -13.988 1.00 88.94 79 ALA A CA 1
ATOM 634 C C . ALA A 1 79 ? 0.313 -4.719 -14.817 1.00 88.94 79 ALA A C 1
ATOM 636 O O . ALA A 1 79 ? 0.253 -4.209 -15.934 1.00 88.94 79 ALA A O 1
ATOM 637 N N . ARG A 1 80 ? 1.467 -5.162 -14.302 1.00 91.38 80 ARG A N 1
ATOM 638 C CA . ARG A 1 80 ? 2.733 -5.169 -15.040 1.00 91.38 80 ARG A CA 1
ATOM 639 C C . ARG A 1 80 ? 2.651 -6.047 -16.287 1.00 91.38 80 ARG A C 1
ATOM 641 O O . ARG A 1 80 ? 3.066 -5.608 -17.354 1.00 91.38 80 ARG A O 1
ATOM 648 N N . GLN A 1 81 ? 2.183 -7.287 -16.150 1.00 93.50 81 GLN A N 1
ATOM 649 C CA . GLN A 1 81 ? 2.077 -8.222 -17.274 1.00 93.50 81 GLN A CA 1
ATOM 650 C C . GLN A 1 81 ? 1.157 -7.674 -18.363 1.00 93.50 81 GLN A C 1
ATOM 652 O O . GLN A 1 81 ? 1.577 -7.618 -19.516 1.00 93.50 81 GLN A O 1
ATOM 657 N N . ASP A 1 82 ? -0.033 -7.209 -17.986 1.00 91.75 82 ASP A N 1
ATOM 658 C CA . ASP A 1 82 ? -1.022 -6.655 -18.911 1.00 91.75 82 ASP A CA 1
ATOM 659 C C . ASP A 1 82 ? -0.442 -5.435 -19.657 1.00 91.75 82 ASP A C 1
ATOM 661 O O . ASP A 1 82 ? -0.486 -5.380 -20.887 1.00 91.75 82 ASP A O 1
ATOM 665 N N . LEU A 1 83 ? 0.218 -4.506 -18.947 1.00 90.50 83 LEU A N 1
ATOM 666 C CA . LEU A 1 83 ? 0.826 -3.322 -19.567 1.00 90.50 83 LEU A CA 1
ATOM 667 C C . LEU A 1 83 ? 1.964 -3.677 -20.534 1.00 90.50 83 LEU A C 1
ATOM 669 O O . LEU A 1 83 ? 2.071 -3.088 -21.607 1.00 90.50 83 LEU A O 1
ATOM 673 N N . LEU A 1 84 ? 2.837 -4.618 -20.165 1.00 91.75 84 LEU A N 1
ATOM 674 C CA . LEU A 1 84 ? 3.964 -5.019 -21.014 1.00 91.75 84 LEU A CA 1
ATOM 675 C C . LEU A 1 84 ? 3.522 -5.867 -22.213 1.00 91.75 84 LEU A C 1
ATOM 677 O O . LEU A 1 84 ? 4.209 -5.868 -23.233 1.00 91.75 84 LEU A O 1
ATOM 681 N N . GLN A 1 85 ? 2.391 -6.567 -22.109 1.00 94.69 85 GLN A N 1
ATOM 682 C CA . GLN A 1 85 ? 1.764 -7.234 -23.249 1.00 94.69 85 GLN A CA 1
ATOM 683 C C . GLN A 1 85 ? 1.179 -6.221 -24.238 1.00 94.69 85 GLN A C 1
ATOM 685 O O . GLN A 1 85 ? 1.361 -6.384 -25.443 1.00 94.69 85 GLN A O 1
ATOM 690 N N . GLU A 1 86 ? 0.517 -5.172 -23.744 1.00 95.19 86 GLU A N 1
ATOM 691 C CA . GLU A 1 86 ? -0.062 -4.119 -24.584 1.00 95.19 86 GLU A CA 1
ATOM 692 C C . GLU A 1 86 ? 1.016 -3.212 -25.204 1.00 95.19 86 GLU A C 1
ATOM 694 O O . GLU A 1 86 ? 0.940 -2.851 -26.380 1.00 95.19 86 GLU A O 1
ATOM 699 N N . PHE A 1 87 ? 2.070 -2.896 -24.444 1.00 93.38 87 PHE A N 1
ATOM 700 C CA . PHE A 1 87 ? 3.142 -1.987 -24.850 1.00 93.38 87 PHE A CA 1
ATOM 701 C C . PHE A 1 87 ? 4.540 -2.612 -24.657 1.00 93.38 87 PHE A C 1
ATOM 703 O O . PHE A 1 87 ? 5.318 -2.172 -23.802 1.00 93.38 87 PHE A O 1
ATOM 710 N N . PRO A 1 88 ? 4.934 -3.594 -25.490 1.00 91.88 88 PRO A N 1
ATOM 711 C CA . PRO A 1 88 ? 6.194 -4.332 -25.329 1.00 91.88 88 PRO A CA 1
ATOM 712 C C . PRO A 1 88 ? 7.454 -3.472 -25.514 1.00 91.88 88 PRO A C 1
ATOM 714 O O . PRO A 1 88 ? 8.543 -3.851 -25.086 1.00 91.88 88 PRO A O 1
ATOM 717 N N . VAL A 1 89 ? 7.325 -2.299 -26.142 1.00 93.81 89 VAL A N 1
ATOM 718 C CA . VAL A 1 89 ? 8.435 -1.357 -26.358 1.00 93.81 89 VAL A CA 1
ATOM 719 C C . VAL A 1 89 ? 8.781 -0.531 -25.115 1.00 93.81 89 VAL A C 1
ATOM 721 O O . VAL A 1 89 ? 9.819 0.124 -25.102 1.00 93.81 89 VAL A O 1
ATOM 724 N N . LEU A 1 90 ? 7.958 -0.555 -24.056 1.00 91.62 90 LEU A N 1
ATOM 725 C CA . LEU A 1 90 ? 8.159 0.287 -22.868 1.00 91.62 90 LEU A CA 1
ATOM 726 C C . LEU A 1 90 ? 9.499 0.046 -22.166 1.00 91.62 90 LEU A C 1
ATOM 728 O O . LEU A 1 90 ? 10.076 0.994 -21.639 1.00 91.62 90 LEU A O 1
ATOM 732 N N . THR A 1 91 ? 9.994 -1.191 -22.153 1.00 92.25 91 THR A N 1
ATOM 733 C CA . THR A 1 91 ? 11.241 -1.574 -21.467 1.00 92.25 91 THR A CA 1
ATOM 734 C C . THR A 1 91 ? 12.461 -1.586 -22.389 1.00 92.25 91 THR A C 1
ATOM 736 O O . THR A 1 91 ? 13.580 -1.799 -21.925 1.00 92.25 91 THR A O 1
ATOM 739 N N . GLN A 1 92 ? 12.275 -1.344 -23.689 1.00 93.94 92 GLN A N 1
ATOM 740 C CA . GLN A 1 92 ? 13.365 -1.264 -24.662 1.00 93.94 92 GLN A CA 1
ATOM 741 C C . GLN A 1 92 ? 14.070 0.101 -24.592 1.00 93.94 92 GLN A C 1
ATOM 743 O O . GLN A 1 92 ? 13.476 1.066 -24.110 1.00 93.94 92 GLN A O 1
ATOM 748 N N . PRO A 1 93 ? 15.318 0.236 -25.083 1.00 95.00 93 PRO A N 1
ATOM 749 C CA . PRO A 1 93 ? 15.989 1.533 -25.157 1.00 95.00 93 PRO A CA 1
ATOM 750 C C . PRO A 1 93 ? 15.120 2.600 -25.839 1.00 95.00 93 PRO A C 1
ATOM 752 O O . PRO A 1 93 ? 14.675 2.419 -26.968 1.00 95.00 93 PRO A O 1
ATOM 755 N N . GLY A 1 94 ? 14.883 3.713 -25.139 1.00 89.69 94 GLY A N 1
ATOM 756 C CA . GLY A 1 94 ? 13.991 4.792 -25.589 1.00 89.69 94 GLY A CA 1
ATOM 757 C C . GLY A 1 94 ? 12.524 4.643 -25.161 1.00 89.69 94 GLY A C 1
ATOM 758 O O . GLY A 1 94 ? 11.757 5.588 -25.319 1.00 89.69 94 GLY A O 1
ATOM 759 N N . GLY A 1 95 ? 12.136 3.504 -24.584 1.00 90.69 95 GLY A N 1
ATOM 760 C CA . GLY A 1 95 ? 10.824 3.286 -23.979 1.00 90.69 95 GLY A CA 1
ATOM 761 C C . GLY A 1 95 ? 10.670 3.964 -22.613 1.00 90.69 95 GLY A C 1
ATOM 762 O O . GLY A 1 95 ? 11.644 4.191 -21.893 1.00 90.69 95 GLY A O 1
ATOM 763 N N . GLY A 1 96 ? 9.424 4.268 -22.231 1.00 87.81 96 GLY A N 1
ATOM 764 C CA . GLY A 1 96 ? 9.099 5.027 -21.013 1.00 87.81 96 GLY A CA 1
ATOM 765 C C . GLY A 1 96 ? 9.441 4.337 -19.684 1.00 87.81 96 GLY A C 1
ATOM 766 O O . GLY A 1 96 ? 9.450 4.996 -18.647 1.00 87.81 96 GLY A O 1
ATOM 767 N N . LEU A 1 97 ? 9.748 3.036 -19.693 1.00 89.44 97 LEU A N 1
ATOM 768 C CA . LEU A 1 97 ? 10.200 2.269 -18.525 1.00 89.44 97 LEU A CA 1
ATOM 769 C C . LEU A 1 97 ? 11.684 1.884 -18.601 1.00 89.44 97 LEU A C 1
ATOM 771 O O . LEU A 1 97 ? 12.193 1.250 -17.680 1.00 89.44 97 LEU A O 1
ATOM 775 N N . TYR A 1 98 ? 12.404 2.289 -19.649 1.00 90.12 98 TYR A N 1
ATOM 776 C CA . TYR A 1 98 ? 13.850 2.116 -19.737 1.00 90.12 98 TYR A CA 1
ATOM 777 C C . TYR A 1 98 ? 14.591 3.265 -19.027 1.00 90.12 98 TYR A C 1
ATOM 779 O O . TYR A 1 98 ? 14.170 4.422 -19.115 1.00 90.12 98 TYR A O 1
ATOM 787 N N . PRO A 1 99 ? 15.731 3.005 -18.356 1.00 92.75 99 PRO A N 1
ATOM 788 C CA . PRO A 1 99 ? 16.344 1.698 -18.084 1.00 92.75 99 PRO A CA 1
ATOM 789 C C . PRO A 1 99 ? 15.646 0.961 -16.928 1.00 92.75 99 PRO A C 1
ATOM 791 O O . PRO A 1 99 ? 14.790 1.530 -16.263 1.00 92.75 99 PRO A O 1
ATOM 794 N N . ALA A 1 100 ? 16.056 -0.277 -16.622 1.00 89.88 100 ALA A N 1
ATOM 795 C CA . ALA A 1 100 ? 15.437 -1.133 -15.592 1.00 89.88 100 ALA A CA 1
ATOM 796 C C . ALA A 1 100 ? 15.253 -0.476 -14.201 1.00 89.88 100 ALA A C 1
ATOM 798 O O . ALA A 1 100 ? 14.401 -0.884 -13.413 1.00 89.88 100 ALA A O 1
ATOM 799 N N . THR A 1 101 ? 16.029 0.562 -13.871 1.00 89.69 101 THR A N 1
ATOM 800 C CA . THR A 1 101 ? 15.818 1.356 -12.651 1.00 89.69 101 THR A CA 1
ATOM 801 C C . THR A 1 101 ? 14.515 2.163 -12.684 1.00 89.69 101 THR A C 1
ATOM 803 O O . THR A 1 101 ? 13.858 2.269 -11.649 1.00 89.69 101 THR A O 1
ATOM 806 N N . ARG A 1 102 ? 14.114 2.694 -13.849 1.00 87.19 102 ARG A N 1
ATOM 807 C CA . ARG A 1 102 ? 12.842 3.403 -14.067 1.00 87.19 102 ARG A CA 1
ATOM 808 C C . ARG A 1 102 ? 11.665 2.437 -14.028 1.00 87.19 102 ARG A C 1
ATOM 810 O O . ARG A 1 102 ? 10.675 2.732 -13.369 1.00 87.19 102 ARG A O 1
ATOM 817 N N . GLU A 1 103 ? 11.815 1.261 -14.631 1.00 88.00 103 GLU A N 1
ATOM 818 C CA . GLU A 1 103 ? 10.853 0.166 -14.496 1.00 88.00 103 GLU A CA 1
ATOM 819 C C . GLU A 1 103 ? 10.601 -0.172 -13.014 1.00 88.00 103 GLU A C 1
ATOM 821 O O . GLU A 1 103 ? 9.464 -0.131 -12.545 1.00 88.00 103 GLU A O 1
ATOM 826 N N . LYS A 1 104 ? 11.665 -0.445 -12.246 1.00 88.62 104 LYS A N 1
ATOM 827 C CA . LYS A 1 104 ? 11.552 -0.772 -10.816 1.00 88.62 104 LYS A CA 1
ATOM 828 C C . LYS A 1 104 ? 10.871 0.344 -10.018 1.00 88.62 104 LYS A C 1
ATOM 830 O O . LYS A 1 104 ? 10.087 0.048 -9.118 1.00 88.62 104 LYS A O 1
ATOM 835 N N . ALA A 1 105 ? 11.179 1.604 -10.327 1.00 85.12 105 ALA A N 1
ATOM 836 C CA . ALA A 1 105 ? 10.543 2.753 -9.690 1.00 85.12 105 ALA A CA 1
ATOM 837 C C . ALA A 1 105 ? 9.042 2.820 -10.014 1.00 85.12 105 ALA A C 1
ATOM 839 O O . ALA A 1 105 ? 8.239 2.962 -9.101 1.00 85.12 105 ALA A O 1
ATOM 840 N N . CYS A 1 106 ? 8.655 2.608 -11.275 1.00 87.88 106 CYS A N 1
ATOM 841 C CA . CYS A 1 106 ? 7.252 2.616 -11.691 1.00 87.88 106 CYS A CA 1
ATOM 842 C C . CYS A 1 106 ? 6.418 1.547 -10.962 1.00 87.88 106 CYS A C 1
ATOM 844 O O . CYS A 1 106 ? 5.315 1.816 -10.487 1.00 87.88 106 CYS A O 1
ATOM 846 N N . TRP A 1 107 ? 6.957 0.338 -10.792 1.00 88.25 107 TRP A N 1
ATOM 847 C CA . TRP A 1 107 ? 6.262 -0.718 -10.045 1.00 88.25 107 TRP A CA 1
ATOM 848 C C . TRP A 1 107 ? 6.206 -0.445 -8.541 1.00 88.25 107 TRP A C 1
ATOM 850 O O . TRP A 1 107 ? 5.219 -0.781 -7.883 1.00 88.25 107 TRP A O 1
ATOM 860 N N . LEU A 1 108 ? 7.228 0.213 -7.991 1.00 88.25 108 LEU A N 1
ATOM 861 C CA . LEU A 1 108 ? 7.193 0.697 -6.614 1.00 88.25 108 LEU A CA 1
ATOM 862 C C . LEU A 1 108 ? 6.119 1.782 -6.425 1.00 88.25 108 LEU A C 1
ATOM 864 O O . LEU A 1 108 ? 5.458 1.809 -5.384 1.00 88.25 108 LEU A O 1
ATOM 868 N N . ASP A 1 109 ? 5.884 2.622 -7.432 1.00 86.38 109 ASP A N 1
ATOM 869 C CA . ASP A 1 109 ? 4.804 3.606 -7.400 1.00 86.38 109 ASP A CA 1
ATOM 870 C C . ASP A 1 109 ? 3.427 2.927 -7.344 1.00 86.38 109 ASP A C 1
ATOM 872 O O . ASP A 1 109 ? 2.592 3.331 -6.535 1.00 86.38 109 ASP A O 1
ATOM 876 N N . LEU A 1 110 ? 3.201 1.831 -8.086 1.00 86.88 110 LEU A N 1
ATOM 877 C CA . LEU A 1 110 ? 1.981 1.005 -7.961 1.00 86.88 110 LEU A CA 1
ATOM 878 C C . LEU A 1 110 ? 1.772 0.465 -6.541 1.00 86.88 110 LEU A C 1
ATOM 880 O O . LEU A 1 110 ? 0.656 0.506 -6.018 1.00 86.88 110 LEU A O 1
ATOM 884 N N . TRP A 1 111 ? 2.838 0.028 -5.871 1.00 90.12 111 TRP A N 1
ATOM 885 C CA . TRP A 1 111 ? 2.760 -0.362 -4.461 1.00 90.12 111 TRP A CA 1
ATOM 886 C C . TRP A 1 111 ? 2.356 0.812 -3.563 1.00 90.12 111 TRP A C 1
ATOM 888 O O . TRP A 1 111 ? 1.486 0.684 -2.696 1.00 90.12 111 TRP A O 1
ATOM 898 N N . HIS A 1 112 ? 2.954 1.984 -3.780 1.00 86.50 112 HIS A N 1
ATOM 899 C CA . HIS A 1 112 ? 2.598 3.192 -3.045 1.00 86.50 112 HIS A CA 1
ATOM 900 C C . HIS A 1 112 ? 1.150 3.629 -3.294 1.00 86.50 112 HIS A C 1
ATOM 902 O O . HIS A 1 112 ? 0.486 4.039 -2.341 1.00 86.50 112 HIS A O 1
ATOM 908 N N . PHE A 1 113 ? 0.629 3.462 -4.509 1.00 85.38 113 PHE A N 1
ATOM 909 C CA . PHE A 1 113 ? -0.773 3.713 -4.833 1.00 85.38 113 PHE A CA 1
ATOM 910 C C . PHE A 1 113 ? -1.735 2.835 -4.050 1.00 85.38 113 PHE A C 1
ATOM 912 O O . PHE A 1 113 ? -2.636 3.360 -3.395 1.00 85.38 113 PHE A O 1
ATOM 919 N N . LEU A 1 114 ? -1.545 1.515 -4.089 1.00 90.38 114 LEU A N 1
ATOM 920 C CA . LEU A 1 114 ? -2.418 0.582 -3.375 1.00 90.38 114 LEU A CA 1
ATOM 921 C C . LEU A 1 114 ? -2.394 0.851 -1.868 1.00 90.38 114 LEU A C 1
ATOM 923 O O . LEU A 1 114 ? -3.437 0.840 -1.213 1.00 90.38 114 LEU A O 1
ATOM 927 N N . ARG A 1 115 ? -1.223 1.196 -1.325 1.00 90.69 115 ARG A N 1
ATOM 928 C CA . ARG A 1 115 ? -1.087 1.624 0.070 1.00 90.69 115 ARG A CA 1
ATOM 929 C C . ARG A 1 115 ? -1.887 2.897 0.358 1.00 90.69 115 ARG A C 1
ATOM 931 O O . ARG A 1 115 ? -2.627 2.930 1.336 1.00 90.69 115 ARG A O 1
ATOM 938 N N . CYS A 1 116 ? -1.812 3.921 -0.489 1.00 87.12 116 CYS A N 1
ATOM 939 C CA . CYS A 1 116 ? -2.623 5.131 -0.322 1.00 87.12 116 CYS A CA 1
ATOM 940 C C . CYS A 1 116 ? -4.130 4.866 -0.429 1.00 87.12 116 CYS A C 1
ATOM 942 O O . CYS A 1 116 ? -4.897 5.430 0.350 1.00 87.12 116 CYS A O 1
ATOM 944 N N . ILE A 1 117 ? -4.554 3.975 -1.330 1.00 88.19 117 ILE A N 1
ATOM 945 C CA . ILE A 1 117 ? -5.950 3.530 -1.433 1.00 88.19 117 ILE A CA 1
ATOM 946 C C . ILE A 1 117 ? -6.390 2.861 -0.126 1.00 88.19 117 ILE A C 1
ATOM 948 O O . ILE A 1 117 ? -7.466 3.174 0.380 1.00 88.19 117 ILE A O 1
ATOM 952 N N . SER A 1 118 ? -5.545 2.015 0.475 1.00 93.06 118 SER A N 1
ATOM 953 C CA . SER A 1 118 ? -5.849 1.395 1.772 1.00 93.06 118 SER A CA 1
ATOM 954 C C . SER A 1 118 ? -6.102 2.441 2.865 1.00 93.06 118 SER A C 1
ATOM 956 O O . SER A 1 118 ? -7.064 2.338 3.619 1.00 93.06 118 SER A O 1
ATOM 958 N N . TYR A 1 119 ? -5.329 3.526 2.900 1.00 91.00 119 TYR A N 1
ATOM 959 C CA . TYR A 1 119 ? -5.560 4.601 3.866 1.00 91.00 119 TYR A CA 1
ATOM 960 C C . TYR A 1 119 ? -6.850 5.380 3.582 1.00 91.00 119 TYR A C 1
ATOM 962 O O . TYR A 1 119 ? -7.575 5.715 4.516 1.00 91.00 119 TYR A O 1
ATOM 970 N N . ALA A 1 120 ? -7.171 5.629 2.309 1.00 86.56 120 ALA A N 1
ATOM 971 C CA . ALA A 1 120 ? -8.428 6.259 1.896 1.00 86.56 120 ALA A CA 1
ATOM 972 C C . ALA A 1 120 ? -9.659 5.439 2.306 1.00 86.56 120 ALA A C 1
ATOM 974 O O . ALA A 1 120 ? -10.664 6.016 2.728 1.00 86.56 120 ALA A O 1
ATOM 975 N N . ILE A 1 121 ? -9.561 4.106 2.244 1.00 90.88 121 ILE A N 1
ATOM 976 C CA . ILE A 1 121 ? -10.598 3.191 2.734 1.00 90.88 121 ILE A CA 1
ATOM 977 C C . ILE A 1 121 ? -10.796 3.365 4.241 1.00 90.88 121 ILE A C 1
ATOM 979 O O . ILE A 1 121 ? -11.940 3.476 4.675 1.00 90.88 121 ILE A O 1
ATOM 983 N N . VAL A 1 122 ? -9.718 3.441 5.033 1.00 91.44 122 VAL A N 1
ATOM 984 C CA . VAL A 1 122 ? -9.803 3.630 6.496 1.00 91.44 122 VAL A CA 1
ATOM 985 C C . VAL A 1 122 ? -10.576 4.902 6.847 1.00 91.44 122 VAL A C 1
ATOM 987 O O . VAL A 1 122 ? -11.484 4.862 7.672 1.00 91.44 122 VAL A O 1
ATOM 990 N N . VAL A 1 123 ? -10.267 6.023 6.193 1.00 87.19 123 VAL A N 1
ATOM 991 C CA . VAL A 1 123 ? -10.881 7.324 6.513 1.00 87.19 123 VAL A CA 1
ATOM 992 C C . VAL A 1 123 ? -12.199 7.605 5.782 1.00 87.19 123 VAL A C 1
ATOM 994 O O . VAL A 1 123 ? -12.744 8.698 5.926 1.00 87.19 123 VAL A O 1
ATOM 997 N N . LYS A 1 124 ? -12.692 6.669 4.956 1.00 82.62 124 LYS A N 1
ATOM 998 C CA . LYS A 1 124 ? -13.874 6.842 4.083 1.00 82.62 124 LYS A CA 1
ATOM 999 C C . LYS A 1 124 ? -13.803 8.105 3.212 1.00 82.62 124 LYS A C 1
ATOM 1001 O O . LYS A 1 124 ? -14.816 8.719 2.889 1.00 82.62 124 LYS A O 1
ATOM 1006 N N . ASN A 1 125 ? -12.593 8.497 2.822 1.00 70.75 125 ASN A N 1
ATOM 1007 C CA . ASN A 1 125 ? -12.337 9.744 2.117 1.00 70.75 125 ASN A CA 1
ATOM 1008 C C . ASN A 1 125 ? -11.372 9.506 0.951 1.00 70.75 125 ASN A C 1
ATOM 10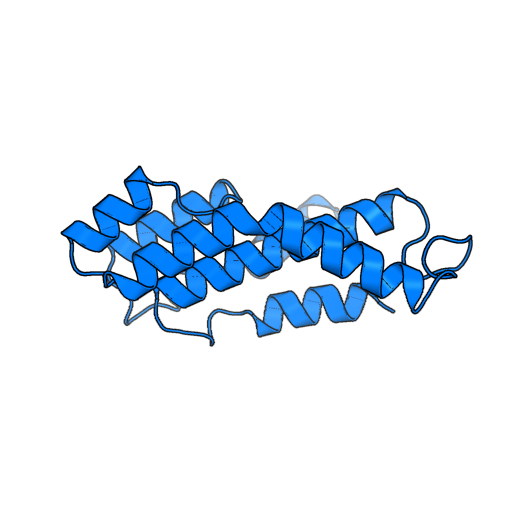10 O O . ASN A 1 125 ? -10.152 9.479 1.107 1.00 70.75 125 ASN A O 1
ATOM 1014 N N . LEU A 1 126 ? -11.944 9.367 -0.246 1.00 60.78 126 LEU A N 1
ATOM 1015 C CA . LEU A 1 126 ? -11.196 9.211 -1.497 1.00 60.78 126 LEU A CA 1
ATOM 1016 C C . LEU A 1 126 ? -10.527 10.518 -1.963 1.00 60.78 126 LEU A C 1
ATOM 1018 O O . LEU A 1 126 ? -9.620 10.470 -2.793 1.00 60.78 126 LEU A O 1
ATOM 1022 N N . ASN A 1 127 ? -10.900 11.675 -1.392 1.00 58.53 127 ASN A N 1
ATOM 1023 C CA . ASN A 1 127 ? -10.179 12.939 -1.586 1.00 58.53 127 ASN A CA 1
ATOM 1024 C C . ASN A 1 127 ? -8.848 12.985 -0.817 1.00 58.53 127 ASN A C 1
ATOM 1026 O O . ASN A 1 127 ? -8.135 13.988 -0.917 1.00 58.53 127 ASN A O 1
ATOM 1030 N N . LEU A 1 128 ? -8.456 11.918 -0.102 1.00 55.81 128 LEU A N 1
ATOM 1031 C CA . LEU A 1 128 ? -7.079 11.731 0.358 1.00 55.81 128 LEU A CA 1
ATOM 1032 C C . LEU A 1 128 ? -6.118 11.625 -0.825 1.00 55.81 128 LEU A C 1
ATOM 1034 O O . LEU A 1 128 ? -5.697 10.536 -1.174 1.00 55.81 128 LEU A O 1
ATOM 1038 N N . GLN A 1 129 ? -5.757 12.755 -1.431 1.00 56.31 129 GLN A N 1
ATOM 1039 C CA . GLN A 1 129 ? -4.570 12.982 -2.263 1.00 56.31 129 GLN A CA 1
ATOM 1040 C C . GLN A 1 129 ? -4.230 11.904 -3.317 1.00 56.31 129 GLN A C 1
ATOM 1042 O O . GLN A 1 129 ? -3.138 11.956 -3.877 1.00 56.31 129 GLN A O 1
ATOM 1047 N N . ILE A 1 130 ? -5.148 10.995 -3.677 1.00 54.53 130 ILE A N 1
ATOM 1048 C CA . ILE A 1 130 ? -4.981 10.021 -4.761 1.00 54.53 130 ILE A CA 1
ATOM 1049 C C . ILE A 1 130 ? -4.678 10.802 -6.040 1.00 54.53 130 ILE A C 1
ATOM 1051 O O . ILE A 1 130 ? -3.784 10.425 -6.780 1.00 54.53 130 ILE A O 1
ATOM 1055 N N . LEU A 1 131 ? -5.287 11.981 -6.215 1.00 49.19 131 LEU A N 1
ATOM 1056 C CA . LEU A 1 131 ? -4.954 12.941 -7.271 1.00 49.19 131 LEU A CA 1
ATOM 1057 C C . LEU A 1 131 ? -3.490 13.416 -7.257 1.00 49.19 131 LEU A C 1
ATOM 1059 O O . LEU A 1 131 ? -2.919 13.614 -8.324 1.00 49.19 131 LEU A O 1
ATOM 1063 N N . LYS A 1 132 ? -2.845 13.584 -6.093 1.00 56.28 132 LYS A N 1
ATOM 1064 C CA . LYS A 1 132 ? -1.409 13.911 -6.039 1.00 56.28 132 LYS A CA 1
ATOM 1065 C C . LYS A 1 132 ? -0.552 12.719 -6.449 1.00 56.28 132 LYS A C 1
ATOM 1067 O O . LYS A 1 132 ? 0.380 12.913 -7.218 1.00 56.28 132 LYS A O 1
ATOM 1072 N N . VAL A 1 133 ? -0.874 11.508 -5.989 1.00 55.56 133 VAL A N 1
ATOM 1073 C CA . VAL A 1 133 ? -0.133 10.298 -6.393 1.00 55.56 133 VAL A CA 1
ATOM 1074 C C . VAL A 1 133 ? -0.327 10.031 -7.893 1.00 55.56 133 VAL A C 1
ATOM 1076 O O . VAL A 1 133 ? 0.638 9.771 -8.606 1.00 55.56 133 VAL A O 1
ATOM 1079 N N . LEU A 1 134 ? -1.555 10.198 -8.401 1.00 54.28 134 LEU A N 1
ATOM 1080 C CA . LEU A 1 134 ? -1.891 10.066 -9.821 1.00 54.28 134 LEU A CA 1
ATOM 1081 C C . LEU A 1 134 ? -1.157 11.117 -10.657 1.00 54.28 134 LEU A C 1
ATOM 1083 O O . LEU A 1 134 ? -0.600 10.775 -11.693 1.00 54.28 134 LEU A O 1
ATOM 1087 N N . ASN A 1 135 ? -1.072 12.366 -10.188 1.00 50.84 135 ASN A N 1
ATOM 1088 C CA . ASN A 1 135 ? -0.291 13.411 -10.856 1.00 50.84 135 ASN A CA 1
ATOM 1089 C C . ASN A 1 135 ? 1.216 13.135 -10.839 1.00 50.84 135 ASN A C 1
ATOM 1091 O O . ASN A 1 135 ? 1.905 13.488 -11.794 1.00 50.84 135 ASN A O 1
ATOM 1095 N N . ILE A 1 136 ? 1.741 12.510 -9.782 1.00 51.16 136 ILE A N 1
ATOM 1096 C CA . ILE A 1 136 ? 3.145 12.090 -9.734 1.00 51.16 136 ILE A CA 1
ATOM 1097 C C . ILE A 1 136 ? 3.401 11.032 -10.816 1.00 51.16 136 ILE A C 1
ATOM 1099 O O . ILE A 1 136 ? 4.345 11.176 -11.586 1.00 51.16 136 ILE A O 1
ATOM 1103 N N . CYS A 1 137 ? 2.517 10.046 -10.971 1.00 47.34 137 CYS A N 1
ATOM 1104 C CA . CYS A 1 137 ? 2.749 8.951 -11.920 1.00 47.34 137 CYS A CA 1
ATOM 1105 C C . CYS A 1 137 ? 2.357 9.280 -13.362 1.00 47.34 137 CYS A C 1
ATOM 1107 O O . CYS A 1 137 ? 2.980 8.775 -14.292 1.00 47.34 137 CYS A O 1
ATOM 1109 N N . ALA A 1 138 ? 1.414 10.200 -13.578 1.00 49.84 138 ALA A N 1
ATOM 1110 C CA . ALA A 1 138 ? 1.136 10.764 -14.899 1.00 49.84 138 ALA A CA 1
ATOM 1111 C C . ALA A 1 138 ? 2.366 11.474 -15.498 1.00 49.84 138 ALA A C 1
ATOM 1113 O O . ALA A 1 138 ? 2.496 11.565 -16.718 1.00 49.84 138 ALA A O 1
ATOM 1114 N N . ASN A 1 139 ? 3.291 11.943 -14.654 1.00 46.09 139 ASN A N 1
ATOM 1115 C CA . ASN A 1 139 ? 4.569 12.501 -15.092 1.00 46.09 139 ASN A CA 1
ATOM 1116 C C . ASN A 1 139 ? 5.661 11.437 -15.309 1.00 46.09 139 ASN A C 1
ATOM 1118 O O . ASN A 1 139 ? 6.680 11.755 -15.914 1.00 46.09 139 ASN A O 1
ATOM 1122 N N . CYS A 1 140 ? 5.456 10.187 -14.878 1.00 40.94 140 CYS A N 1
ATOM 1123 C CA . CYS A 1 140 ? 6.385 9.072 -15.101 1.00 40.94 140 CYS A CA 1
ATOM 1124 C C . CYS A 1 140 ? 6.169 8.355 -16.445 1.00 40.94 140 CYS A C 1
ATOM 1126 O O . CYS A 1 140 ? 7.078 7.666 -16.905 1.00 40.94 140 CYS A O 1
ATOM 1128 N N . ILE A 1 141 ? 5.005 8.525 -17.083 1.00 42.25 141 ILE A N 1
ATOM 1129 C CA . ILE A 1 141 ? 4.663 7.929 -18.395 1.00 42.25 141 ILE A CA 1
ATOM 1130 C C . ILE A 1 141 ? 5.032 8.869 -19.567 1.00 42.25 141 ILE A C 1
ATOM 1132 O O . ILE A 1 141 ? 4.935 8.484 -20.729 1.00 42.25 141 ILE A O 1
ATOM 1136 N N . LYS A 1 142 ? 5.493 10.091 -19.275 1.00 41.28 142 LYS A N 1
ATOM 1137 C CA . LYS A 1 142 ? 6.006 11.040 -20.274 1.00 41.28 142 LYS A CA 1
ATOM 1138 C C . LYS A 1 142 ? 7.506 10.890 -20.521 1.00 41.28 142 LYS A C 1
ATOM 1140 O O . LYS A 1 142 ? 8.254 10.512 -19.580 1.00 41.28 142 LYS A O 1
#

Solvent-accessible surface area (backbone atoms only — not comparable to full-atom values): 8230 Å² total; per-residue (Å²): 132,61,67,66,61,56,48,64,65,42,54,74,73,66,50,74,74,60,70,93,76,47,86,88,56,58,65,72,60,49,55,53,53,50,56,28,54,76,70,70,48,66,80,50,73,67,57,50,49,51,37,39,76,69,66,63,36,54,71,70,53,52,54,51,48,52,50,50,63,73,42,43,64,61,54,50,53,48,53,50,50,56,48,43,69,77,41,66,58,30,67,37,95,91,20,62,27,36,57,72,69,47,37,53,49,54,56,49,47,54,53,52,48,56,40,50,50,47,53,20,58,58,68,76,34,76,84,55,43,49,67,56,57,48,55,55,51,64,59,53,70,100